Protein AF-A0A2T6BLF0-F1 (afdb_monomer)

Structure (mmCIF, N/CA/C/O backbone):
data_AF-A0A2T6BLF0-F1
#
_entry.id   AF-A0A2T6BLF0-F1
#
loop_
_atom_site.group_PDB
_atom_site.id
_atom_site.type_symbol
_atom_site.label_atom_id
_atom_site.label_alt_id
_atom_site.label_comp_id
_atom_site.label_asym_id
_atom_site.label_entity_id
_atom_site.label_seq_id
_atom_site.pdbx_PDB_ins_code
_atom_site.Cartn_x
_atom_site.Cartn_y
_atom_site.Cartn_z
_atom_site.occupancy
_atom_site.B_iso_or_equiv
_atom_site.auth_seq_id
_atom_site.auth_comp_id
_atom_site.auth_asym_id
_atom_site.auth_atom_id
_atom_site.pdbx_PDB_model_num
ATOM 1 N N . MET A 1 1 ? -19.590 -16.260 68.526 1.00 39.12 1 MET A N 1
ATOM 2 C CA . MET A 1 1 ? -20.549 -16.504 67.434 1.00 39.12 1 MET A CA 1
ATOM 3 C C . MET A 1 1 ? -21.053 -15.124 67.026 1.00 39.12 1 MET A C 1
ATOM 5 O O . MET A 1 1 ? -21.910 -14.603 67.720 1.00 39.12 1 MET A O 1
ATOM 9 N N . SER A 1 2 ? -20.341 -14.344 66.198 1.00 45.25 2 SER A N 1
ATOM 10 C CA . SER A 1 2 ? -20.033 -14.565 64.760 1.00 45.25 2 SER A CA 1
ATOM 11 C C . SER A 1 2 ? -21.361 -14.650 63.982 1.00 45.25 2 SER A C 1
ATOM 13 O O . SER A 1 2 ? -22.143 -15.535 64.299 1.00 45.25 2 SER A O 1
ATOM 15 N N . ASP A 1 3 ? -21.767 -13.771 63.061 1.00 45.62 3 ASP A N 1
ATOM 16 C CA . ASP A 1 3 ? -21.062 -12.787 62.235 1.00 45.62 3 ASP A CA 1
ATOM 17 C C . ASP A 1 3 ? -22.006 -11.643 61.805 1.00 45.62 3 ASP A C 1
ATOM 19 O O . ASP A 1 3 ? -23.204 -11.836 61.593 1.00 45.62 3 ASP A O 1
ATOM 23 N N . LEU A 1 4 ? -21.444 -10.441 61.651 1.00 48.44 4 LEU A N 1
ATOM 24 C CA . LEU A 1 4 ? -22.087 -9.273 61.048 1.00 48.44 4 LEU A CA 1
ATOM 25 C C . LEU A 1 4 ? -22.105 -9.439 59.522 1.00 48.44 4 LEU A C 1
ATOM 27 O O . LEU A 1 4 ? -21.075 -9.293 58.865 1.00 48.44 4 LEU A O 1
ATOM 31 N N . ASN A 1 5 ? -23.282 -9.692 58.950 1.00 50.34 5 ASN A N 1
ATOM 32 C CA . ASN A 1 5 ? -23.507 -9.561 57.513 1.00 50.34 5 ASN A CA 1
ATOM 33 C C . ASN A 1 5 ? -23.454 -8.074 57.126 1.00 50.34 5 ASN A C 1
ATOM 35 O O . ASN A 1 5 ? -24.398 -7.320 57.367 1.00 50.34 5 ASN A O 1
ATOM 39 N N . LYS A 1 6 ? -22.328 -7.647 56.554 1.00 48.75 6 LYS A N 1
ATOM 40 C CA . LYS A 1 6 ? -22.137 -6.303 56.012 1.00 48.75 6 LYS A CA 1
ATOM 41 C C . LYS A 1 6 ? -22.459 -6.339 54.518 1.00 48.75 6 LYS A C 1
ATOM 43 O O . LYS A 1 6 ? -21.619 -6.688 53.699 1.00 48.75 6 LYS A O 1
ATOM 48 N N . THR A 1 7 ? -23.694 -6.004 54.166 1.00 50.34 7 THR A N 1
ATOM 49 C CA . THR A 1 7 ? -24.071 -5.691 52.784 1.00 50.34 7 THR A CA 1
ATOM 50 C C . THR A 1 7 ? -23.633 -4.264 52.464 1.00 50.34 7 THR A C 1
ATOM 52 O O . THR A 1 7 ? -24.204 -3.313 53.000 1.00 50.34 7 THR A O 1
ATOM 55 N N . ASP A 1 8 ? -22.622 -4.112 51.609 1.00 46.91 8 ASP A N 1
ATOM 56 C CA . ASP A 1 8 ? -22.207 -2.812 51.077 1.00 46.91 8 ASP A CA 1
ATOM 57 C C . ASP A 1 8 ? -23.276 -2.253 50.114 1.00 46.91 8 ASP A C 1
ATOM 59 O O . ASP A 1 8 ? -23.765 -2.980 49.243 1.00 46.91 8 ASP A O 1
ATOM 63 N N . PRO A 1 9 ? -23.660 -0.966 50.217 1.00 42.72 9 PRO A N 1
ATOM 64 C CA . PRO A 1 9 ? -24.594 -0.368 49.277 1.00 42.72 9 PRO A CA 1
ATOM 65 C C . PRO A 1 9 ? -23.879 -0.041 47.959 1.00 42.72 9 PRO A C 1
ATOM 67 O O . PRO A 1 9 ? -22.973 0.791 47.908 1.00 42.72 9 PRO A O 1
ATOM 70 N N . SER A 1 10 ? -24.333 -0.661 46.868 1.00 48.34 10 SER A N 1
ATOM 71 C CA . SER A 1 10 ? -23.938 -0.317 45.501 1.00 48.34 10 SER A CA 1
ATOM 72 C C . SER A 1 10 ? -24.212 1.168 45.227 1.00 48.34 10 SER A C 1
ATOM 74 O O . SER A 1 10 ? -25.369 1.609 45.228 1.00 48.34 10 SER A O 1
ATOM 76 N N . SER A 1 11 ? -23.161 1.950 44.989 1.00 49.97 11 SER A N 1
ATOM 77 C CA . SER A 1 11 ? -23.267 3.363 44.642 1.00 49.97 11 SER A CA 1
ATOM 78 C C . SER A 1 11 ? -23.914 3.516 43.260 1.00 49.97 11 SER A C 1
ATOM 80 O O . SER A 1 11 ? -23.386 3.095 42.235 1.00 49.97 11 SER A O 1
ATOM 82 N N . ARG A 1 12 ? -25.102 4.129 43.214 1.00 55.88 12 ARG A N 1
ATOM 83 C CA . ARG A 1 12 ? -25.713 4.554 41.947 1.00 55.88 12 ARG A CA 1
ATOM 84 C C . ARG A 1 12 ? -24.848 5.670 41.348 1.00 55.88 12 ARG A C 1
ATOM 86 O O . ARG A 1 12 ? -24.553 6.628 42.070 1.00 55.88 12 ARG A O 1
ATOM 93 N N . PRO A 1 13 ? -24.457 5.615 40.062 1.00 49.19 13 PRO A N 1
ATOM 94 C CA . PRO A 1 13 ? -23.653 6.675 39.474 1.00 49.19 13 PRO A CA 1
ATOM 95 C C . PRO A 1 13 ? -24.455 7.980 39.470 1.00 49.19 13 PRO A C 1
ATOM 97 O O . PRO A 1 13 ? -25.521 8.089 38.865 1.00 49.19 13 PRO A O 1
ATOM 100 N N . SER A 1 14 ? -23.950 8.979 40.195 1.00 56.62 14 SER A N 1
ATOM 101 C CA . SER A 1 14 ? -24.531 10.319 40.222 1.00 56.62 14 SER A CA 1
ATOM 102 C C . SER A 1 14 ? -24.562 10.905 38.803 1.00 56.62 14 SER A C 1
ATOM 104 O O . SER A 1 14 ? -23.595 10.788 38.048 1.00 56.62 14 SER A O 1
ATOM 106 N N . GLY A 1 15 ? -25.657 11.578 38.429 1.00 60.59 15 GLY A N 1
ATOM 107 C CA . GLY A 1 15 ? -25.878 12.110 37.073 1.00 60.59 15 GLY A CA 1
ATOM 108 C C . GLY A 1 15 ? -24.821 13.105 36.564 1.00 60.59 15 GLY A C 1
ATOM 109 O O . GLY A 1 15 ? -24.869 13.507 35.406 1.00 60.59 15 GLY A O 1
ATOM 110 N N . ARG A 1 16 ? -23.846 13.494 37.396 1.00 63.81 16 ARG A N 1
ATOM 111 C CA . ARG A 1 16 ? -22.675 14.286 36.994 1.00 63.81 16 ARG A CA 1
ATOM 112 C C . ARG A 1 16 ? -21.666 13.457 36.195 1.00 63.81 16 ARG A C 1
ATOM 114 O O . ARG A 1 16 ? -21.178 13.952 35.186 1.00 63.81 16 ARG A O 1
ATOM 121 N N . GLY A 1 17 ? -21.420 12.200 36.575 1.00 70.31 17 GLY A N 1
ATOM 122 C CA . GLY A 1 17 ? -20.519 11.305 35.836 1.00 70.31 17 GLY A CA 1
ATOM 123 C C . GLY A 1 17 ? -21.047 10.986 34.436 1.00 70.31 17 GLY A C 1
ATOM 124 O O . GLY A 1 17 ? -20.312 11.071 33.457 1.00 70.31 17 GLY A O 1
ATOM 125 N N . LEU A 1 18 ? -22.359 10.750 34.328 1.00 76.25 18 LEU A N 1
ATOM 126 C CA . LEU A 1 18 ? -23.019 10.514 33.044 1.00 76.25 18 LEU A CA 1
ATOM 127 C C . LEU A 1 18 ? -22.963 11.747 32.127 1.00 76.25 18 LEU A C 1
ATOM 129 O O . LEU A 1 18 ? -22.692 11.621 30.939 1.00 76.25 18 LEU A O 1
ATOM 133 N N . ARG A 1 19 ? -23.158 12.956 32.670 1.00 69.25 19 ARG A N 1
ATOM 134 C CA . ARG A 1 19 ? -23.048 14.201 31.889 1.00 69.25 19 ARG A CA 1
ATOM 135 C C . ARG A 1 19 ? -21.628 14.457 31.385 1.00 69.25 19 ARG A C 1
ATOM 137 O O . ARG A 1 19 ? -21.479 14.922 30.261 1.00 69.25 19 ARG A O 1
ATOM 144 N N . ILE A 1 20 ? -20.605 14.141 32.182 1.00 75.88 20 ILE A N 1
ATOM 145 C CA . ILE A 1 20 ? -19.199 14.277 31.769 1.00 75.88 20 ILE A CA 1
ATOM 146 C C . ILE A 1 20 ? -18.872 13.270 30.661 1.00 75.88 20 ILE A C 1
ATOM 148 O O . ILE A 1 20 ? -18.313 13.662 29.640 1.00 75.88 20 ILE A O 1
ATOM 152 N N . ALA A 1 21 ? -19.285 12.009 30.809 1.00 73.25 21 ALA A N 1
ATOM 153 C CA . ALA A 1 21 ? -19.100 10.991 29.775 1.00 73.25 21 ALA A CA 1
ATOM 154 C C . ALA A 1 21 ? -19.783 11.386 28.452 1.00 73.25 21 ALA A C 1
ATOM 156 O O . ALA A 1 21 ? -19.177 11.289 27.385 1.00 73.25 21 ALA A O 1
ATOM 157 N N . LEU A 1 22 ? -21.007 11.920 28.520 1.00 77.00 22 LEU A N 1
ATOM 158 C CA . LEU A 1 22 ? -21.727 12.416 27.344 1.00 77.00 22 LEU A CA 1
ATOM 159 C C . LEU A 1 22 ? -21.047 13.637 26.710 1.00 77.00 22 LEU A C 1
ATOM 161 O O . LEU A 1 22 ? -20.957 13.706 25.488 1.00 77.00 22 LEU A O 1
ATOM 165 N N . ALA A 1 23 ? -20.531 14.574 27.509 1.00 77.12 23 ALA A N 1
ATOM 166 C CA . ALA A 1 23 ? -19.812 15.740 26.997 1.00 77.12 23 ALA A CA 1
ATOM 167 C C . ALA A 1 23 ? -18.502 15.350 26.293 1.00 77.12 23 ALA A C 1
ATOM 169 O O . ALA A 1 23 ? -18.204 15.874 25.221 1.00 77.12 23 ALA A O 1
ATOM 170 N N . ILE A 1 24 ? -17.752 14.396 26.854 1.00 78.06 24 ILE A N 1
ATOM 171 C CA . ILE A 1 24 ? -16.527 13.864 26.242 1.00 78.06 24 ILE A CA 1
ATOM 172 C C . ILE A 1 24 ? -16.859 13.125 24.942 1.00 78.06 24 ILE A C 1
ATOM 174 O O . ILE A 1 24 ? -16.224 13.369 23.918 1.00 78.06 24 ILE A O 1
ATOM 178 N N . SER A 1 25 ? -17.890 12.275 24.952 1.00 72.94 25 SER A N 1
ATOM 179 C CA . SER A 1 25 ? -18.331 11.552 23.757 1.00 72.94 25 SER A CA 1
ATOM 180 C C . SER A 1 25 ? -18.786 12.517 22.656 1.00 72.94 25 SER A C 1
ATOM 182 O O . SER A 1 25 ? -18.418 12.361 21.492 1.00 72.94 25 SER A O 1
ATOM 184 N N . LEU A 1 26 ? -19.509 13.581 23.014 1.00 79.94 26 LEU A N 1
ATOM 185 C CA . LEU A 1 26 ? -19.918 14.619 22.072 1.00 79.94 26 LEU A CA 1
ATOM 186 C C . LEU A 1 26 ? -18.715 15.388 21.507 1.00 79.94 26 LEU A C 1
ATOM 188 O O . LEU A 1 26 ? -18.639 15.591 20.298 1.00 79.94 26 LEU A O 1
ATOM 192 N N . ALA A 1 27 ? -17.750 15.772 22.345 1.00 74.44 27 ALA A N 1
ATOM 193 C CA . ALA A 1 27 ? -16.542 16.468 21.904 1.00 74.44 27 ALA A CA 1
ATOM 194 C C . ALA A 1 27 ? -15.693 15.611 20.949 1.00 74.44 27 ALA A C 1
ATOM 196 O O . ALA A 1 27 ? -15.206 16.118 19.941 1.00 74.44 27 ALA A O 1
ATOM 197 N N . LEU A 1 28 ? -15.568 14.308 21.219 1.00 71.00 28 LEU A N 1
ATOM 198 C CA . LEU A 1 28 ? -14.875 13.362 20.340 1.00 71.00 28 LEU A CA 1
ATOM 199 C C . LEU A 1 28 ? -15.590 13.205 18.996 1.00 71.00 28 LEU A C 1
ATOM 201 O O . LEU A 1 28 ? -14.946 13.278 17.949 1.00 71.00 28 LEU A O 1
ATOM 205 N N . ASN A 1 29 ? -16.919 13.069 19.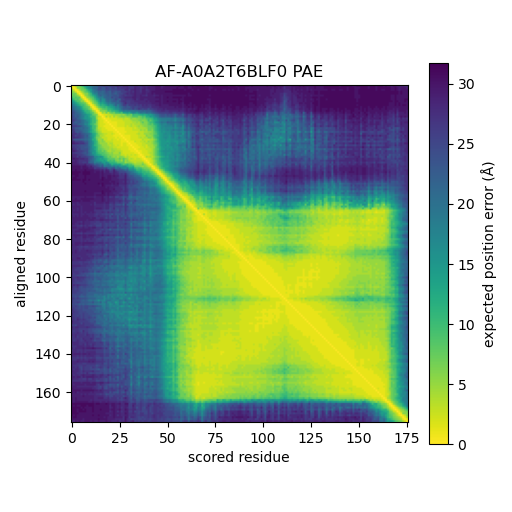006 1.00 77.31 29 ASN A N 1
ATOM 206 C CA . ASN A 1 29 ? -17.709 13.031 17.775 1.00 77.31 29 ASN A CA 1
ATOM 207 C C . ASN A 1 29 ? -17.523 14.316 16.950 1.00 77.31 29 ASN A C 1
ATOM 209 O O . ASN A 1 29 ? -17.280 14.248 15.745 1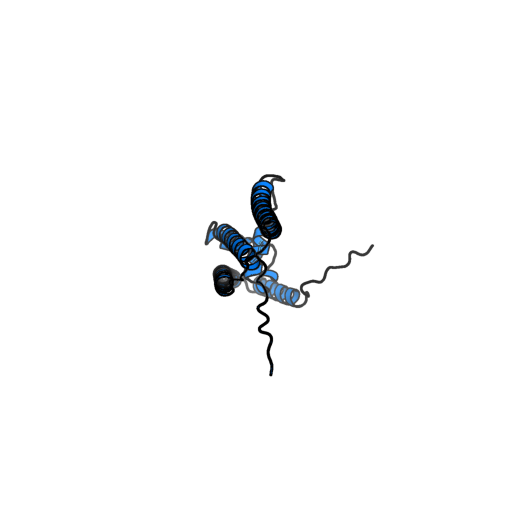.00 77.31 29 ASN A O 1
ATOM 213 N N . LEU A 1 30 ? -17.549 15.490 17.590 1.00 80.75 30 LEU A N 1
ATOM 214 C CA . LEU A 1 30 ? -17.324 16.774 16.917 1.00 80.75 30 LEU A CA 1
ATOM 215 C C . LEU A 1 30 ? -15.886 16.933 16.403 1.00 80.75 30 LEU A C 1
ATOM 217 O O . LEU A 1 30 ? -15.690 17.523 15.343 1.00 80.75 30 LEU A O 1
ATOM 221 N N . LEU A 1 31 ? -14.886 16.382 17.095 1.00 73.38 31 LEU A N 1
ATOM 222 C CA . LEU A 1 31 ? -13.492 16.395 16.648 1.00 73.38 31 LEU A CA 1
ATOM 223 C C . LEU A 1 31 ? -13.289 15.521 15.406 1.00 73.38 31 LEU A C 1
ATOM 225 O O . LEU A 1 31 ? -12.617 15.939 14.464 1.00 73.38 31 LEU A O 1
ATOM 229 N N . ILE A 1 32 ? -13.914 14.343 15.363 1.00 68.62 32 ILE A N 1
ATOM 230 C CA . ILE A 1 32 ? -13.893 13.458 14.191 1.00 68.62 32 ILE A CA 1
ATOM 231 C C . ILE 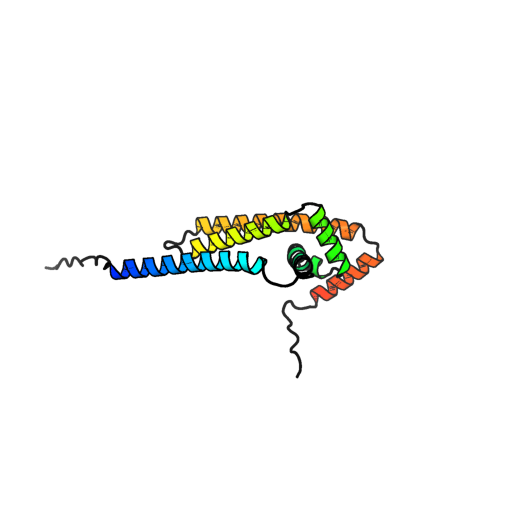A 1 32 ? -14.589 14.138 13.004 1.00 68.62 32 ILE A C 1
ATOM 233 O O . ILE A 1 32 ? -14.019 14.207 11.912 1.00 68.62 32 ILE A O 1
ATOM 237 N N . VAL A 1 33 ? -15.780 14.708 13.217 1.00 73.56 33 VAL A N 1
ATOM 238 C CA . VAL A 1 33 ? -16.511 15.458 12.181 1.00 73.56 33 VAL A CA 1
ATOM 239 C C . VAL A 1 33 ? -15.698 16.666 11.704 1.00 73.56 33 VAL A C 1
ATOM 241 O O . VAL A 1 33 ? -15.573 16.880 10.499 1.00 73.56 33 VAL A O 1
ATOM 244 N N . GLY A 1 34 ? -15.076 17.408 12.622 1.00 70.12 34 GLY A N 1
ATOM 245 C CA . GLY A 1 34 ? -14.200 18.538 12.319 1.00 70.12 34 GLY A CA 1
ATOM 246 C C . GLY A 1 34 ? -12.952 18.139 11.528 1.00 70.12 34 GLY A C 1
ATOM 247 O O . GLY A 1 34 ? -12.588 18.829 10.580 1.00 70.12 34 GLY A O 1
ATOM 248 N N . ALA A 1 35 ? -12.330 17.000 11.838 1.00 66.19 35 ALA A N 1
ATOM 249 C CA . ALA A 1 35 ? -11.178 16.483 11.100 1.00 66.19 35 ALA A CA 1
ATOM 250 C C . ALA A 1 35 ? -11.555 16.035 9.677 1.00 66.19 35 ALA A C 1
ATOM 252 O O . ALA A 1 35 ? -10.820 16.305 8.724 1.00 66.19 35 ALA A O 1
ATOM 253 N N . ILE A 1 36 ? -12.718 15.395 9.508 1.00 67.06 36 ILE A N 1
ATOM 254 C CA . ILE A 1 36 ? -13.230 14.973 8.196 1.00 67.06 36 ILE A CA 1
ATOM 255 C C . ILE A 1 36 ? -13.622 16.194 7.353 1.00 67.06 36 ILE A C 1
ATOM 257 O O . ILE A 1 36 ? -13.210 16.297 6.195 1.00 67.06 36 ILE A O 1
ATOM 261 N N . ALA A 1 37 ? -14.362 17.142 7.934 1.00 64.25 37 ALA A N 1
ATOM 262 C CA . ALA A 1 37 ? -14.751 18.384 7.272 1.00 64.25 37 ALA A CA 1
ATOM 263 C C . ALA A 1 37 ? -13.525 19.245 6.928 1.00 64.25 37 ALA A C 1
ATOM 265 O O . ALA A 1 37 ? -13.399 19.723 5.802 1.00 64.25 37 ALA A O 1
ATOM 266 N N . GLY A 1 38 ? -12.569 19.366 7.851 1.00 51.81 38 GLY A N 1
ATOM 267 C CA . GLY A 1 38 ? -11.301 20.060 7.642 1.00 51.81 38 GLY A CA 1
ATOM 268 C C . GLY A 1 38 ? -10.463 19.430 6.529 1.00 51.81 38 GLY A C 1
ATOM 269 O O . GLY A 1 38 ? -9.942 20.146 5.679 1.00 51.81 38 GLY A O 1
ATOM 270 N N . ALA A 1 39 ? -10.392 18.098 6.449 1.00 55.53 39 ALA A N 1
ATOM 271 C CA . ALA A 1 39 ? -9.698 17.403 5.365 1.00 55.53 39 ALA A CA 1
ATOM 272 C C . ALA A 1 39 ? -10.412 17.547 4.005 1.00 55.53 39 ALA A C 1
ATOM 274 O O . ALA A 1 39 ? -9.747 17.651 2.972 1.00 55.53 39 ALA A O 1
ATOM 275 N N . ALA A 1 40 ? -11.749 17.581 3.989 1.00 54.31 40 ALA A N 1
ATOM 276 C CA . ALA A 1 40 ? -12.538 17.799 2.776 1.00 54.31 40 ALA A CA 1
ATOM 277 C C . ALA A 1 40 ? -12.421 19.244 2.254 1.00 54.31 40 ALA A C 1
ATOM 279 O O . ALA A 1 40 ? -12.322 19.460 1.044 1.00 54.31 40 ALA A O 1
ATOM 280 N N . LEU A 1 41 ? -12.375 20.226 3.159 1.00 51.50 41 LEU A N 1
ATOM 281 C CA . LEU A 1 41 ? -12.234 21.648 2.834 1.00 51.50 41 LEU A CA 1
ATOM 282 C C . LEU A 1 41 ? -10.778 22.041 2.528 1.00 51.50 41 LEU A C 1
ATOM 284 O O . LEU A 1 41 ? -10.540 22.828 1.613 1.00 51.50 41 LEU A O 1
ATOM 288 N N . SER A 1 42 ? -9.788 21.426 3.186 1.00 49.56 42 SER A N 1
ATOM 289 C CA . SER A 1 42 ? -8.357 21.598 2.875 1.00 49.56 42 SER A CA 1
ATOM 290 C C . SER A 1 42 ? -7.990 21.073 1.478 1.00 49.56 42 SER A C 1
ATOM 292 O O . SER A 1 42 ? -7.016 21.521 0.878 1.00 49.56 42 SER A O 1
ATOM 294 N N . GLY A 1 43 ? -8.814 20.193 0.899 1.00 45.66 43 GLY A N 1
ATOM 295 C CA . GLY A 1 43 ? -8.705 19.783 -0.502 1.00 45.66 43 GLY A CA 1
ATOM 296 C C . GLY A 1 43 ? -9.079 20.863 -1.529 1.00 45.66 43 GLY A C 1
ATOM 297 O O . GLY A 1 43 ? -8.875 20.632 -2.719 1.00 45.66 43 GLY A O 1
ATOM 298 N N . ARG A 1 44 ? -9.627 22.019 -1.113 1.00 49.16 44 ARG A N 1
ATOM 299 C CA . ARG A 1 44 ? -10.116 23.085 -2.015 1.00 49.16 44 ARG A CA 1
ATOM 300 C C . ARG A 1 44 ? -9.379 24.424 -1.880 1.00 49.16 44 ARG A C 1
ATOM 302 O O . ARG A 1 44 ? -9.756 25.373 -2.557 1.00 49.16 44 ARG A O 1
ATOM 309 N N . GLY A 1 45 ? -8.326 24.514 -1.065 1.00 42.59 45 GLY A N 1
ATOM 310 C CA . GLY A 1 45 ? -7.585 25.760 -0.850 1.00 42.59 45 GLY A CA 1
ATOM 311 C C . GLY A 1 45 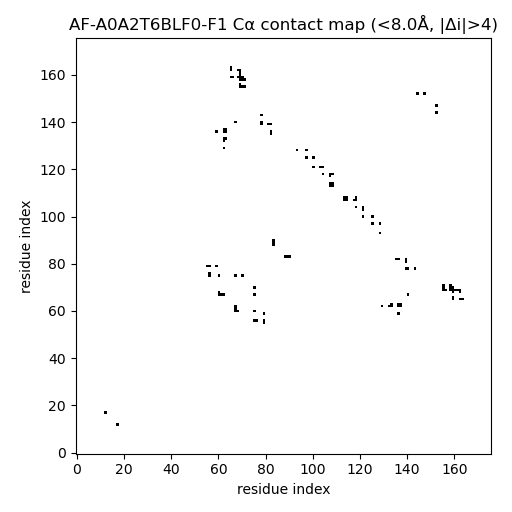? -6.077 25.584 -0.980 1.00 42.59 45 GLY A C 1
ATOM 312 O O . GLY A 1 45 ? -5.421 25.194 -0.019 1.00 42.59 45 GLY A O 1
ATOM 313 N N . GLY A 1 46 ? -5.525 25.911 -2.152 1.00 35.91 46 GLY A N 1
ATOM 314 C CA . GLY A 1 46 ? -4.099 26.208 -2.304 1.00 35.91 46 GLY A CA 1
ATOM 315 C C . GLY A 1 46 ? -3.406 25.535 -3.488 1.00 35.91 46 GLY A C 1
ATOM 316 O O . GLY A 1 46 ? -2.974 24.389 -3.393 1.00 35.91 46 GLY A O 1
ATOM 317 N N . GLY A 1 47 ? -3.200 26.313 -4.554 1.00 35.25 47 GLY A N 1
ATOM 318 C CA . GLY A 1 47 ? -2.072 26.143 -5.472 1.00 35.25 47 GLY A CA 1
ATOM 319 C C . GLY A 1 47 ? -2.236 25.069 -6.540 1.00 35.25 47 GLY A C 1
ATOM 320 O O . GLY A 1 47 ? -1.822 23.920 -6.382 1.00 35.25 47 GLY A O 1
ATOM 321 N N . GLU A 1 48 ? -2.778 25.498 -7.671 1.00 47.03 48 GLU A N 1
ATOM 322 C CA . GLU A 1 48 ? -2.693 24.836 -8.964 1.00 47.03 48 GLU A CA 1
ATOM 323 C C . GLU A 1 48 ? -1.253 24.392 -9.291 1.00 47.03 48 GLU A C 1
ATOM 325 O O . GLU A 1 48 ? -0.296 25.138 -9.106 1.00 47.03 48 GLU A O 1
ATOM 330 N N . ARG A 1 49 ? -1.129 23.180 -9.855 1.00 39.47 49 ARG A N 1
ATOM 331 C CA . ARG A 1 49 ? 0.070 22.611 -10.509 1.00 39.47 49 ARG A CA 1
ATOM 332 C C . ARG A 1 49 ? 1.204 22.162 -9.566 1.00 39.47 49 ARG A C 1
ATOM 334 O O . ARG A 1 49 ? 2.130 22.907 -9.280 1.00 39.47 49 ARG A O 1
ATOM 341 N N . SER A 1 50 ? 1.161 20.884 -9.144 1.00 41.53 50 SER A N 1
ATOM 342 C CA . SER A 1 50 ? 2.323 19.957 -8.963 1.00 41.53 50 SER A CA 1
ATOM 343 C C . SER A 1 50 ? 2.224 18.972 -7.782 1.00 41.53 50 SER A C 1
ATOM 345 O O . SER A 1 50 ? 3.009 18.022 -7.712 1.00 41.53 50 SER A O 1
ATOM 347 N N . LYS A 1 51 ? 1.264 19.117 -6.857 1.00 44.00 51 LYS A N 1
ATOM 348 C CA . LYS A 1 51 ? 1.178 18.219 -5.680 1.00 44.00 51 LYS A CA 1
ATOM 349 C C . LYS A 1 51 ? 0.548 16.851 -5.973 1.00 44.00 51 LYS A C 1
ATOM 351 O O . LYS A 1 51 ? 0.974 15.852 -5.394 1.00 44.00 51 LYS A O 1
ATOM 356 N N . GLY A 1 52 ? -0.409 16.778 -6.901 1.00 41.62 52 GLY A N 1
ATOM 357 C CA . GLY A 1 52 ? -1.104 15.528 -7.243 1.00 41.62 52 GLY A CA 1
ATOM 358 C C . GLY A 1 52 ? -0.191 14.450 -7.842 1.00 41.62 52 GLY A C 1
ATOM 359 O O . GLY A 1 52 ? -0.371 13.266 -7.573 1.00 41.62 52 GLY A O 1
ATOM 360 N N . GLU A 1 53 ? 0.837 14.848 -8.590 1.00 43.66 53 GLU A N 1
ATOM 361 C CA . GLU A 1 53 ? 1.699 13.920 -9.335 1.00 43.66 53 GLU A CA 1
ATOM 362 C C . GLU A 1 53 ? 2.903 13.432 -8.509 1.00 43.66 53 GLU A C 1
ATOM 364 O O . GLU A 1 53 ? 3.280 12.257 -8.553 1.00 43.66 53 GLU A O 1
ATOM 369 N N . ARG A 1 54 ? 3.461 14.299 -7.650 1.00 42.72 54 ARG A N 1
ATOM 370 C CA . ARG A 1 54 ? 4.578 13.936 -6.757 1.00 42.72 54 ARG A CA 1
ATOM 371 C C . ARG A 1 54 ? 4.152 12.993 -5.630 1.00 42.72 54 ARG A C 1
ATOM 373 O O . ARG A 1 54 ? 4.913 12.098 -5.276 1.00 42.72 54 ARG A O 1
ATOM 380 N N . ILE A 1 55 ? 2.946 13.165 -5.088 1.00 42.44 55 ILE A N 1
ATOM 381 C CA . ILE A 1 55 ? 2.436 12.320 -3.995 1.00 42.44 55 ILE A CA 1
ATOM 382 C C . ILE A 1 55 ? 1.974 10.953 -4.523 1.00 42.44 55 ILE A C 1
ATOM 384 O O . ILE A 1 55 ? 2.191 9.942 -3.855 1.00 42.44 55 ILE A O 1
ATOM 388 N N . SER A 1 56 ? 1.406 10.902 -5.735 1.00 48.25 56 SER A N 1
ATOM 389 C CA . SER A 1 56 ? 0.936 9.643 -6.334 1.00 48.25 56 SER A CA 1
ATOM 390 C C . SER A 1 56 ? 2.088 8.671 -6.589 1.00 48.25 56 SER A C 1
ATOM 392 O O . SER A 1 56 ? 2.005 7.522 -6.167 1.00 48.25 56 SER A O 1
ATOM 394 N N . SER A 1 57 ? 3.215 9.149 -7.133 1.00 51.62 57 SER A N 1
ATOM 395 C CA . SER A 1 57 ? 4.376 8.281 -7.376 1.00 51.62 57 SER A CA 1
ATOM 396 C C . SER A 1 57 ? 5.000 7.731 -6.087 1.00 51.62 57 SER A C 1
ATOM 398 O O . SER A 1 57 ? 5.333 6.557 -6.038 1.00 51.62 57 SER A O 1
ATOM 400 N N . SER A 1 58 ? 5.120 8.511 -5.007 1.00 53.44 58 SER A N 1
ATOM 401 C CA . SER A 1 58 ? 5.709 8.004 -3.754 1.00 53.44 58 SER A CA 1
ATOM 402 C C . SER A 1 58 ? 4.835 6.958 -3.055 1.00 53.44 58 SER A C 1
ATOM 404 O O . SER A 1 58 ? 5.367 5.978 -2.542 1.00 53.44 58 SER A O 1
ATOM 406 N N . ALA A 1 59 ? 3.516 7.164 -3.003 1.00 54.22 59 ALA A N 1
ATOM 407 C CA . ALA A 1 59 ? 2.599 6.243 -2.330 1.00 54.22 59 ALA A CA 1
ATOM 408 C C . ALA A 1 59 ? 2.393 4.943 -3.126 1.00 54.22 59 ALA A C 1
ATOM 410 O O . ALA A 1 59 ? 2.261 3.875 -2.533 1.00 54.22 59 ALA A O 1
ATOM 411 N N . GLU A 1 60 ? 2.405 5.019 -4.459 1.00 58.94 60 GLU A N 1
ATOM 412 C CA . GLU A 1 60 ? 2.348 3.843 -5.336 1.00 58.94 60 GLU A CA 1
ATOM 413 C C . GLU A 1 60 ? 3.642 3.026 -5.271 1.00 58.94 60 GLU A C 1
ATOM 415 O O . GLU A 1 60 ? 3.586 1.798 -5.237 1.00 58.94 60 GLU A O 1
ATOM 420 N N . MET A 1 61 ? 4.801 3.683 -5.144 1.00 61.78 61 MET A N 1
ATOM 421 C CA . MET A 1 61 ? 6.085 2.988 -4.998 1.00 61.78 61 MET A CA 1
ATOM 422 C C . MET A 1 61 ? 6.240 2.259 -3.659 1.00 61.78 61 MET A C 1
ATOM 424 O O . MET A 1 61 ? 6.966 1.265 -3.603 1.00 61.78 61 MET A O 1
ATOM 428 N N . SER A 1 62 ? 5.553 2.696 -2.596 1.00 63.12 62 SER A N 1
ATOM 429 C CA . SER A 1 62 ? 5.548 1.979 -1.311 1.00 63.12 62 SER A CA 1
ATOM 430 C C . SER A 1 62 ? 5.035 0.544 -1.450 1.00 63.12 62 SER A C 1
ATOM 432 O O . SER A 1 62 ? 5.522 -0.339 -0.750 1.00 63.12 62 SER A O 1
ATOM 434 N N . ALA A 1 63 ? 4.119 0.292 -2.391 1.00 63.09 63 ALA A N 1
ATOM 435 C CA . ALA A 1 63 ? 3.546 -1.033 -2.635 1.00 63.09 63 ALA A CA 1
ATOM 436 C C . ALA A 1 63 ? 4.566 -2.040 -3.209 1.00 63.09 63 ALA A C 1
ATOM 438 O O . ALA A 1 63 ? 4.398 -3.250 -3.072 1.00 63.09 63 ALA A O 1
ATOM 439 N N . VAL A 1 64 ? 5.652 -1.544 -3.813 1.00 70.56 64 VAL A N 1
ATOM 440 C CA . VAL A 1 64 ? 6.726 -2.364 -4.405 1.00 70.56 64 VAL A CA 1
ATOM 441 C C . VAL A 1 64 ? 8.023 -2.302 -3.580 1.00 70.56 64 VAL A C 1
ATOM 443 O O . VAL A 1 64 ? 9.031 -2.928 -3.910 1.00 70.56 64 VAL A O 1
ATOM 446 N N . GLY A 1 65 ? 7.998 -1.574 -2.460 1.00 80.75 65 GLY A N 1
ATOM 447 C CA . GLY A 1 65 ? 9.038 -1.593 -1.437 1.00 80.75 65 GLY A CA 1
ATOM 448 C C . GLY A 1 65 ? 10.425 -1.181 -1.940 1.00 80.75 65 GLY A C 1
ATOM 449 O O . GLY A 1 65 ? 10.605 -0.141 -2.573 1.00 80.75 65 GLY A O 1
ATOM 450 N N . LEU A 1 66 ? 11.438 -1.983 -1.596 1.00 81.12 66 LEU A N 1
ATOM 451 C CA . LEU A 1 66 ? 12.840 -1.744 -1.959 1.00 81.12 66 LEU A CA 1
ATOM 452 C C . LEU A 1 66 ? 13.044 -1.648 -3.480 1.00 81.12 66 LEU A C 1
ATOM 454 O O . LEU A 1 66 ? 13.738 -0.745 -3.942 1.00 81.12 66 LEU A O 1
ATOM 458 N N . TYR A 1 67 ? 12.392 -2.518 -4.248 1.00 85.44 67 TYR A N 1
ATOM 459 C CA . TYR A 1 67 ? 12.508 -2.559 -5.707 1.00 85.44 67 TYR A CA 1
ATOM 460 C C . TYR A 1 67 ? 11.953 -1.283 -6.354 1.00 85.44 67 TYR A C 1
ATOM 462 O O . TYR A 1 67 ? 12.605 -0.659 -7.185 1.00 85.44 67 TYR A O 1
ATOM 470 N N . GLY A 1 68 ? 10.816 -0.782 -5.863 1.00 84.19 68 GLY A N 1
ATOM 471 C CA . GLY A 1 68 ? 10.288 0.515 -6.294 1.00 84.19 68 GLY A CA 1
ATOM 472 C C . GLY A 1 68 ? 11.218 1.702 -5.975 1.00 84.19 68 GLY A C 1
ATOM 473 O O . GLY A 1 68 ? 11.258 2.706 -6.696 1.00 84.19 68 GLY A O 1
ATOM 474 N N . ARG A 1 69 ? 12.012 1.607 -4.898 1.00 78.69 69 ARG A N 1
ATOM 475 C CA . ARG A 1 69 ? 13.003 2.635 -4.534 1.00 78.69 69 ARG A CA 1
ATOM 476 C C . ARG A 1 69 ? 14.237 2.628 -5.434 1.00 78.69 69 ARG A C 1
ATOM 478 O O . ARG A 1 69 ? 14.833 3.693 -5.571 1.00 78.69 69 ARG A O 1
ATOM 485 N N . ALA A 1 70 ? 14.586 1.506 -6.053 1.00 86.25 70 ALA A N 1
ATOM 486 C CA . ALA A 1 70 ? 15.738 1.381 -6.949 1.00 86.25 70 ALA A CA 1
ATOM 487 C C . ALA A 1 70 ? 15.542 2.062 -8.313 1.00 86.25 70 ALA A C 1
ATOM 489 O O . ALA A 1 70 ? 16.512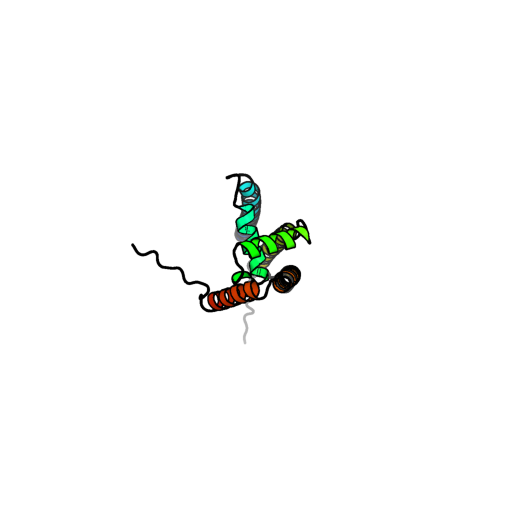 2.483 -8.939 1.00 86.25 70 ALA A O 1
ATOM 490 N N . LEU A 1 71 ? 14.285 2.204 -8.744 1.00 85.19 71 LEU A N 1
ATOM 491 C CA . LEU A 1 71 ? 13.908 2.781 -10.034 1.00 85.19 71 LEU A CA 1
ATOM 492 C C . LEU A 1 71 ? 14.433 4.210 -10.233 1.00 85.19 71 LEU A C 1
ATOM 494 O O . LEU A 1 71 ? 14.562 4.994 -9.281 1.00 85.19 71 LEU A O 1
ATOM 498 N N . SER A 1 72 ? 14.652 4.605 -11.488 1.00 85.38 72 SER A N 1
ATOM 499 C CA . SER A 1 72 ? 14.904 6.009 -11.817 1.00 85.38 72 SER A CA 1
ATOM 500 C C . SER A 1 72 ? 13.650 6.865 -11.560 1.00 85.38 72 SER A C 1
ATOM 502 O O . SER A 1 72 ? 12.562 6.375 -11.246 1.00 85.38 72 SER A O 1
ATOM 504 N N . ARG A 1 73 ? 13.763 8.197 -11.619 1.00 82.56 73 ARG A N 1
ATOM 505 C CA . ARG A 1 73 ? 12.567 9.062 -11.524 1.00 82.56 73 ARG A CA 1
ATOM 506 C C . ARG A 1 73 ? 11.644 8.906 -12.734 1.00 82.56 73 ARG A C 1
ATOM 508 O O . ARG A 1 73 ? 10.457 9.196 -12.612 1.00 82.56 73 ARG A O 1
ATOM 515 N N . GLU A 1 74 ? 12.191 8.517 -13.875 1.00 84.19 74 GLU A N 1
ATOM 516 C CA . GLU A 1 74 ? 11.456 8.335 -15.119 1.00 84.19 74 GLU A CA 1
ATOM 517 C C . GLU A 1 74 ? 10.675 7.023 -15.106 1.00 84.19 74 GLU A C 1
ATOM 519 O O . GLU A 1 74 ? 9.451 7.067 -15.217 1.00 84.19 74 GLU A O 1
ATOM 524 N N . ASP A 1 75 ? 11.331 5.913 -14.760 1.00 86.44 75 ASP A N 1
ATOM 525 C CA . ASP A 1 75 ? 10.678 4.603 -14.623 1.00 86.44 75 ASP A CA 1
ATOM 526 C C . ASP A 1 75 ? 9.538 4.638 -13.601 1.00 86.44 75 ASP A C 1
ATOM 528 O O . ASP A 1 75 ? 8.452 4.112 -13.827 1.00 86.44 75 ASP A O 1
ATOM 532 N N . ARG A 1 76 ? 9.740 5.328 -12.468 1.00 85.69 76 ARG A N 1
ATOM 533 C CA . ARG A 1 76 ? 8.678 5.519 -11.465 1.00 85.69 76 ARG A CA 1
ATOM 534 C C . ARG A 1 76 ? 7.450 6.214 -12.050 1.00 85.69 76 ARG A C 1
ATOM 536 O O . ARG A 1 76 ? 6.324 5.877 -11.692 1.00 85.69 76 ARG A O 1
ATOM 543 N N . ARG A 1 77 ? 7.652 7.211 -12.915 1.00 85.31 77 ARG A N 1
ATOM 544 C CA . ARG A 1 77 ? 6.544 7.909 -13.578 1.00 85.31 77 ARG A CA 1
ATOM 545 C C . ARG A 1 77 ? 5.869 7.009 -14.596 1.00 85.31 77 ARG A C 1
ATOM 547 O O . ARG A 1 77 ? 4.646 7.014 -14.674 1.00 85.31 77 ARG A O 1
ATOM 554 N N . GLU A 1 78 ? 6.637 6.238 -15.350 1.00 86.94 78 GLU A N 1
ATOM 555 C CA . GLU A 1 78 ? 6.089 5.301 -16.320 1.00 86.94 78 GLU A CA 1
ATOM 556 C C . GLU A 1 78 ? 5.248 4.207 -15.664 1.00 86.94 78 GLU A C 1
ATOM 558 O O . GLU A 1 78 ? 4.094 4.024 -16.052 1.00 86.94 78 GLU A O 1
ATOM 563 N N . ILE A 1 79 ? 5.757 3.586 -14.601 1.00 87.12 79 ILE A N 1
ATOM 564 C CA . ILE A 1 79 ? 5.036 2.584 -13.810 1.00 87.12 79 ILE A CA 1
ATOM 565 C C . ILE A 1 79 ? 3.781 3.184 -13.170 1.00 87.12 79 ILE A C 1
ATOM 567 O O . ILE A 1 79 ? 2.709 2.587 -13.255 1.00 87.12 79 ILE A O 1
ATOM 571 N N . GLY A 1 80 ? 3.863 4.385 -12.586 1.00 85.50 80 GLY A N 1
ATOM 572 C CA . GLY A 1 80 ? 2.688 5.070 -12.029 1.00 85.50 80 GLY A CA 1
ATOM 573 C C . GLY A 1 80 ? 1.621 5.371 -13.091 1.00 85.50 80 GLY A C 1
ATOM 574 O O . GLY A 1 80 ? 0.424 5.158 -12.872 1.00 85.50 80 GLY A O 1
ATOM 575 N N . ARG A 1 81 ? 2.038 5.794 -14.294 1.00 88.00 81 ARG A N 1
ATOM 576 C CA . ARG A 1 81 ? 1.128 5.972 -15.437 1.00 88.00 81 ARG A CA 1
ATOM 577 C C . ARG A 1 81 ? 0.529 4.643 -15.890 1.00 88.00 81 ARG A C 1
ATOM 579 O O . ARG A 1 81 ? -0.672 4.592 -16.131 1.00 88.00 81 ARG A O 1
ATOM 586 N N . ALA A 1 82 ? 1.323 3.579 -15.976 1.00 87.50 82 ALA A N 1
ATOM 587 C CA . ALA A 1 82 ? 0.850 2.247 -16.341 1.00 87.50 82 ALA A CA 1
ATOM 588 C C . ALA A 1 82 ? -0.193 1.728 -15.341 1.00 87.50 82 ALA A C 1
ATOM 590 O O . ALA A 1 82 ? -1.270 1.314 -15.759 1.00 87.50 82 ALA A O 1
ATOM 591 N N . LEU A 1 83 ? 0.059 1.878 -14.038 1.00 86.88 83 LEU A N 1
ATOM 592 C CA . LEU A 1 83 ? -0.880 1.526 -12.970 1.00 86.88 83 LEU A CA 1
ATOM 593 C C . LEU A 1 83 ? -2.153 2.379 -12.956 1.00 86.88 83 LEU A C 1
ATOM 595 O O . LEU A 1 83 ? -3.207 1.932 -12.508 1.00 86.88 83 LEU A O 1
ATOM 599 N N . THR A 1 84 ? -2.060 3.637 -13.384 1.00 86.31 84 THR A N 1
ATOM 600 C CA . THR A 1 84 ? -3.234 4.507 -13.518 1.00 86.31 84 THR A CA 1
ATOM 601 C C . THR A 1 84 ? -4.065 4.121 -14.739 1.00 86.31 84 THR A C 1
ATOM 603 O O . THR A 1 84 ? -5.291 4.173 -14.674 1.00 86.31 84 THR A O 1
ATOM 606 N N . ARG A 1 85 ? -3.417 3.724 -15.842 1.00 87.31 85 ARG A N 1
ATOM 607 C CA . ARG A 1 85 ? -4.088 3.261 -17.063 1.00 87.31 85 ARG A CA 1
ATOM 608 C C . ARG A 1 85 ? -4.736 1.889 -16.890 1.00 87.31 85 ARG A C 1
ATOM 610 O O . ARG A 1 85 ? -5.833 1.704 -17.398 1.00 87.31 85 ARG A O 1
ATOM 617 N N . SER A 1 86 ? -4.092 0.959 -16.178 1.00 84.50 86 SER A N 1
ATOM 618 C CA . SER A 1 86 ? -4.629 -0.389 -15.933 1.00 84.50 86 SER A CA 1
ATOM 619 C C . SER A 1 86 ? -5.914 -0.359 -15.113 1.00 84.50 86 SER A C 1
ATOM 621 O O . SER A 1 86 ? -6.831 -1.132 -15.373 1.00 84.50 86 SER A O 1
ATOM 623 N N . ALA A 1 87 ? -5.994 0.542 -14.132 1.00 82.56 87 ALA A N 1
ATOM 624 C CA . ALA A 1 87 ? -7.148 0.653 -13.253 1.00 82.56 87 ALA A CA 1
ATOM 625 C C . ALA A 1 87 ? -7.435 2.117 -12.865 1.00 82.56 87 ALA A C 1
ATOM 627 O O . ALA A 1 87 ? -7.115 2.557 -11.747 1.00 82.56 87 ALA A O 1
ATOM 628 N N . PRO A 1 88 ? -8.070 2.895 -13.764 1.00 85.69 88 PRO A N 1
ATOM 629 C CA . PRO A 1 88 ? -8.372 4.299 -13.523 1.00 85.69 88 PRO A CA 1
ATOM 630 C C . PRO A 1 88 ? -9.171 4.498 -12.234 1.00 85.69 88 PRO A C 1
ATOM 632 O O . PRO A 1 88 ? -10.199 3.875 -11.993 1.00 85.69 88 PRO A O 1
ATOM 635 N N . GLY A 1 89 ? -8.689 5.383 -11.362 1.00 84.38 89 GLY A N 1
ATOM 636 C CA . GLY A 1 89 ? -9.374 5.713 -10.110 1.00 84.38 89 GLY A CA 1
ATOM 637 C C . GLY A 1 89 ? -9.228 4.684 -8.982 1.00 84.38 89 GLY A C 1
ATOM 638 O O . GLY A 1 89 ? -9.506 5.048 -7.838 1.00 84.38 89 GLY A O 1
ATOM 639 N N . LYS A 1 90 ? -8.700 3.477 -9.232 1.00 85.75 90 LYS A N 1
ATOM 640 C CA . LYS A 1 90 ? -8.499 2.442 -8.200 1.00 85.75 90 LYS A CA 1
ATOM 641 C C . LYS A 1 90 ? -7.597 2.923 -7.064 1.00 85.75 90 LYS A C 1
ATOM 643 O O . LYS A 1 90 ? -7.929 2.751 -5.897 1.00 85.75 90 LYS A O 1
ATOM 648 N N . GLY A 1 91 ? -6.525 3.655 -7.379 1.00 85.25 91 GLY A N 1
ATOM 649 C CA . GLY A 1 91 ? -5.670 4.277 -6.359 1.00 85.25 91 GLY A CA 1
ATOM 650 C C . GLY A 1 91 ? -6.401 5.312 -5.487 1.00 85.25 91 GLY A C 1
ATOM 651 O O . GLY A 1 91 ? -6.146 5.401 -4.287 1.00 85.25 91 GLY A O 1
ATOM 652 N N . ARG A 1 92 ? -7.342 6.085 -6.056 1.00 86.00 92 ARG A N 1
ATOM 653 C CA . ARG A 1 92 ? -8.182 7.018 -5.277 1.00 86.00 92 ARG A CA 1
ATOM 654 C C . ARG A 1 92 ? -9.197 6.267 -4.416 1.00 86.00 92 ARG A C 1
ATOM 656 O O . ARG A 1 92 ? -9.382 6.643 -3.262 1.00 86.00 92 ARG A O 1
ATOM 663 N N . ALA A 1 93 ? -9.822 5.227 -4.964 1.00 88.50 93 ALA A N 1
ATOM 664 C CA . ALA A 1 93 ? -10.771 4.383 -4.246 1.00 88.50 93 ALA A CA 1
ATOM 665 C C . ALA A 1 93 ? -10.108 3.695 -3.044 1.00 88.50 93 ALA A C 1
ATOM 667 O O . ALA A 1 93 ? -10.605 3.832 -1.932 1.00 88.50 93 ALA A O 1
ATOM 668 N N . LEU A 1 94 ? -8.926 3.102 -3.243 1.00 89.31 94 LEU A N 1
ATOM 669 C CA . LEU A 1 94 ? -8.128 2.489 -2.181 1.00 89.31 94 LEU A CA 1
ATOM 670 C C . LEU A 1 94 ? -7.838 3.473 -1.042 1.00 89.31 94 LEU A C 1
ATOM 672 O O . LEU A 1 94 ? -8.056 3.165 0.123 1.00 89.31 94 LEU A O 1
ATOM 676 N N . ARG A 1 95 ? -7.379 4.691 -1.364 1.00 87.44 95 ARG A N 1
ATOM 677 C CA . ARG A 1 95 ? -7.106 5.718 -0.343 1.00 87.44 95 ARG A CA 1
ATOM 678 C C . ARG A 1 95 ? -8.353 6.113 0.444 1.00 87.44 95 ARG A C 1
ATOM 680 O O . ARG A 1 95 ? -8.250 6.387 1.637 1.00 87.44 95 ARG A O 1
ATOM 687 N N . ARG A 1 96 ? -9.510 6.186 -0.218 1.00 90.81 96 ARG A N 1
ATOM 688 C CA . ARG A 1 96 ? -10.789 6.478 0.439 1.00 90.81 96 ARG A CA 1
ATOM 689 C C . ARG A 1 96 ? -11.175 5.348 1.390 1.00 90.81 96 ARG A C 1
ATOM 691 O O . ARG A 1 96 ? -11.555 5.631 2.518 1.00 90.81 96 ARG A O 1
ATOM 698 N N . GLU A 1 97 ? -11.038 4.104 0.952 1.00 91.56 97 GLU A N 1
ATOM 699 C CA . GLU A 1 97 ? -11.391 2.929 1.747 1.00 91.56 97 GLU A CA 1
ATOM 700 C C . GLU A 1 97 ? -10.471 2.754 2.959 1.00 91.56 97 GLU A C 1
ATOM 702 O O . GLU A 1 97 ? -10.958 2.626 4.075 1.00 91.56 97 GLU A O 1
ATOM 707 N N . LEU A 1 98 ? -9.153 2.886 2.781 1.00 92.44 98 LEU A N 1
ATOM 708 C CA . LEU A 1 98 ? -8.199 2.865 3.895 1.00 92.44 98 LEU A CA 1
ATOM 709 C C . LEU A 1 98 ? -8.475 3.975 4.920 1.00 92.44 98 LEU A C 1
ATOM 711 O O . LEU A 1 98 ? -8.318 3.763 6.119 1.00 92.44 98 LEU A O 1
ATOM 715 N N . ARG A 1 99 ? -8.909 5.160 4.468 1.00 92.19 99 ARG A N 1
ATOM 716 C CA . ARG A 1 99 ? -9.303 6.249 5.374 1.00 92.19 99 ARG A CA 1
ATOM 717 C C . ARG A 1 99 ? -10.594 5.932 6.133 1.00 92.19 99 ARG A C 1
ATOM 719 O O . ARG A 1 99 ? -10.682 6.292 7.301 1.00 92.19 99 ARG A O 1
ATOM 726 N N . ALA A 1 100 ? -11.567 5.283 5.493 1.00 93.50 100 ALA A N 1
ATOM 727 C CA . ALA A 1 100 ? -12.792 4.846 6.161 1.00 93.50 100 ALA A CA 1
ATOM 728 C C . ALA A 1 100 ? -12.483 3.810 7.252 1.00 93.50 100 ALA A C 1
ATOM 730 O O . ALA A 1 100 ? -12.851 4.020 8.404 1.00 93.50 100 ALA A O 1
ATOM 731 N N . LEU A 1 101 ? -11.678 2.793 6.923 1.00 94.06 101 LEU A N 1
ATOM 732 C CA . LEU A 1 101 ? -11.224 1.771 7.873 1.00 94.06 101 LEU A CA 1
ATOM 733 C C . LEU A 1 101 ? -10.469 2.366 9.065 1.00 94.06 101 LEU A C 1
ATOM 735 O O . LEU A 1 101 ? -10.685 1.956 10.200 1.00 94.06 101 LEU A O 1
ATOM 739 N N . ALA A 1 102 ? -9.618 3.368 8.831 1.00 93.75 102 ALA A N 1
ATOM 740 C CA . ALA A 1 102 ? -8.942 4.074 9.915 1.00 93.75 102 ALA A CA 1
ATOM 741 C C . ALA A 1 102 ? -9.929 4.826 10.829 1.00 93.75 102 ALA A C 1
ATOM 743 O O . ALA A 1 102 ? -9.736 4.855 12.040 1.00 93.75 102 ALA A O 1
ATOM 744 N N . GLY A 1 103 ? -10.989 5.416 10.267 1.00 94.25 103 GLY A N 1
ATOM 745 C CA . GLY A 1 103 ? -12.050 6.055 11.049 1.00 94.25 103 GLY A CA 1
ATOM 746 C C . GLY A 1 103 ? -12.823 5.056 11.913 1.00 94.25 103 GLY A C 1
ATOM 747 O O . GLY A 1 103 ? -13.034 5.306 13.097 1.00 94.25 103 GLY A O 1
ATOM 748 N N . GLU A 1 104 ? -13.178 3.902 11.345 1.00 93.31 104 GLU A N 1
ATOM 749 C CA . GLU A 1 104 ? -13.826 2.802 12.073 1.00 93.31 104 GLU A CA 1
ATOM 750 C C . GLU A 1 104 ? -12.926 2.268 13.199 1.00 93.31 104 GLU A C 1
ATOM 752 O O . GLU A 1 104 ? -13.373 2.117 14.334 1.00 93.31 104 GLU A O 1
ATOM 757 N N . ALA A 1 105 ? -11.632 2.076 12.926 1.00 93.56 105 ALA A N 1
ATOM 758 C CA . ALA A 1 105 ? -10.647 1.662 13.921 1.00 93.56 105 ALA A CA 1
ATOM 759 C C . ALA A 1 105 ? -10.557 2.648 15.094 1.00 93.56 105 ALA A C 1
ATOM 761 O O . ALA A 1 105 ? -10.542 2.228 16.249 1.00 93.56 105 ALA A O 1
ATOM 762 N N . VAL A 1 106 ? -10.533 3.956 14.815 1.00 96.56 106 VAL A N 1
ATOM 763 C CA . VAL A 1 106 ? -10.531 4.993 15.859 1.00 96.56 106 VAL A CA 1
ATOM 764 C C . VAL A 1 106 ? -11.792 4.912 16.719 1.00 96.56 106 VAL A C 1
ATOM 766 O O . VAL A 1 106 ? -11.692 5.043 17.937 1.00 96.56 106 VAL A O 1
ATOM 769 N N . ALA A 1 107 ? -12.966 4.680 16.127 1.00 93.31 107 ALA A N 1
ATOM 770 C CA . ALA A 1 107 ? -14.203 4.534 16.892 1.00 93.31 107 ALA A CA 1
ATOM 771 C C . ALA A 1 107 ? -14.158 3.310 17.823 1.00 93.31 107 ALA A C 1
ATOM 773 O O . ALA A 1 107 ? -14.482 3.436 19.001 1.00 93.31 107 ALA A O 1
ATOM 774 N N . LEU A 1 108 ? -13.692 2.158 17.325 1.00 92.50 108 LEU A N 1
ATOM 775 C CA . LEU A 1 108 ? -13.579 0.927 18.118 1.00 92.50 108 LEU A CA 1
ATOM 776 C C . LEU A 1 108 ? -12.569 1.047 19.261 1.00 92.50 108 LEU A C 1
ATOM 778 O O . LEU A 1 108 ? -12.843 0.597 20.367 1.00 92.50 108 LEU A O 1
ATOM 782 N N . LEU A 1 109 ? -11.417 1.675 19.015 1.00 93.56 109 LEU A N 1
ATOM 783 C CA . LEU A 1 109 ? -10.377 1.858 20.032 1.00 93.56 109 LEU A CA 1
ATOM 784 C C . LEU A 1 109 ? -10.807 2.784 21.179 1.00 93.56 109 LEU A C 1
ATOM 786 O O . LEU A 1 109 ? -10.236 2.706 22.261 1.00 93.56 109 LEU A O 1
ATOM 790 N N . ASN A 1 110 ? -11.790 3.658 20.950 1.00 93.88 110 ASN A N 1
ATOM 791 C CA . ASN A 1 110 ? -12.350 4.536 21.980 1.00 93.88 110 ASN A CA 1
ATOM 792 C C . ASN A 1 110 ? -13.624 3.966 22.635 1.00 93.88 110 ASN A C 1
ATOM 794 O O . ASN A 1 110 ? -14.185 4.618 23.516 1.00 93.88 110 ASN A O 1
ATOM 798 N N . ALA A 1 111 ? -14.114 2.801 22.197 1.00 92.25 111 ALA A N 1
ATOM 799 C CA . ALA A 1 111 ? -15.305 2.173 22.758 1.00 92.25 111 ALA A CA 1
ATOM 800 C C . ALA A 1 111 ? -14.991 1.447 24.076 1.00 92.25 111 ALA A C 1
ATOM 802 O O . ALA A 1 111 ? -13.929 0.843 24.229 1.00 92.25 111 ALA A O 1
ATOM 803 N N . ASP A 1 112 ? -15.946 1.479 25.005 1.00 88.19 112 ASP A N 1
ATOM 804 C CA . ASP A 1 112 ? -15.919 0.704 26.245 1.00 88.19 112 ASP A CA 1
ATOM 805 C C . ASP A 1 112 ? -17.229 -0.103 26.353 1.00 88.19 112 ASP A C 1
ATOM 807 O O . ASP A 1 112 ? -18.303 0.504 26.463 1.00 88.19 112 ASP A O 1
ATOM 811 N N . PRO A 1 113 ? -17.180 -1.446 26.254 1.00 93.69 113 PRO A N 1
ATOM 812 C CA . PRO A 1 113 ? -15.976 -2.277 26.145 1.00 93.69 113 PRO A CA 1
ATOM 813 C C . PRO A 1 113 ? -15.315 -2.232 24.755 1.00 93.69 113 PRO A C 1
ATOM 815 O O . PRO A 1 113 ? -15.972 -2.000 23.739 1.00 93.69 113 PRO A O 1
ATOM 818 N N . PHE A 1 114 ? -14.009 -2.519 24.709 1.00 93.31 114 PHE A N 1
ATOM 819 C CA . PHE A 1 114 ? -13.262 -2.663 23.457 1.00 93.31 114 PHE A CA 1
ATOM 820 C C . PHE A 1 114 ? -13.685 -3.924 22.691 1.00 93.31 114 PHE A C 1
ATOM 822 O O . PHE A 1 114 ? -13.563 -5.045 23.190 1.00 93.31 114 PHE A O 1
ATOM 829 N N . ASP A 1 115 ? -14.109 -3.746 21.439 1.00 94.75 115 ASP A N 1
ATOM 830 C CA . ASP A 1 115 ? -14.454 -4.843 20.534 1.00 94.75 115 ASP A CA 1
ATOM 831 C C . ASP A 1 115 ? -13.231 -5.296 19.713 1.00 94.75 115 ASP A C 1
ATOM 833 O O . ASP A 1 115 ? -12.975 -4.849 18.588 1.00 94.75 115 ASP A O 1
ATOM 837 N N . ALA A 1 116 ? -12.455 -6.207 20.304 1.00 94.31 116 ALA A N 1
ATOM 838 C CA . ALA A 1 116 ? -11.268 -6.792 19.683 1.00 94.31 116 ALA A CA 1
ATOM 839 C C . ALA A 1 116 ? -11.568 -7.556 18.380 1.00 94.31 116 ALA A C 1
ATOM 841 O O . ALA A 1 116 ? -10.741 -7.548 17.465 1.00 94.31 116 ALA A O 1
ATOM 842 N N . ALA A 1 117 ? -12.733 -8.204 18.280 1.00 95.31 117 ALA A N 1
ATOM 843 C CA . ALA A 1 117 ? -13.101 -8.996 17.108 1.00 95.31 117 ALA A CA 1
ATOM 844 C C . ALA A 1 117 ? -13.313 -8.086 15.894 1.00 95.31 117 ALA A C 1
ATOM 846 O O . ALA A 1 117 ? -12.687 -8.283 14.849 1.00 95.31 117 ALA A O 1
ATOM 847 N N . ARG A 1 118 ? -14.101 -7.019 16.065 1.00 93.75 118 ARG A N 1
ATOM 848 C CA . ARG A 1 118 ? -14.320 -6.007 15.024 1.00 93.75 118 ARG A CA 1
ATOM 849 C C . ARG A 1 118 ? -13.036 -5.301 14.616 1.00 93.75 118 ARG A C 1
ATOM 851 O O . ARG A 1 118 ? -12.809 -5.067 13.430 1.00 93.75 118 ARG A O 1
ATOM 858 N N . PHE A 1 119 ? -12.162 -4.990 15.571 1.00 96.06 119 PHE A N 1
ATOM 859 C CA . PHE A 1 119 ? -10.874 -4.381 15.246 1.00 96.06 119 PHE A CA 1
ATOM 860 C C . PHE A 1 119 ? -9.993 -5.325 14.406 1.00 96.06 119 PHE A C 1
ATOM 862 O O . PHE A 1 119 ? -9.367 -4.893 13.435 1.00 96.06 119 PHE A O 1
ATOM 869 N N . GLY A 1 120 ? -9.999 -6.628 14.710 1.00 95.62 120 GLY A N 1
ATOM 870 C CA . GLY A 1 120 ? -9.316 -7.651 13.912 1.00 95.62 120 GLY A CA 1
ATOM 871 C C . GLY A 1 120 ? -9.836 -7.762 12.470 1.00 95.62 120 GLY A C 1
ATOM 872 O O . GLY A 1 120 ? -9.039 -7.899 11.534 1.00 95.62 120 GLY A O 1
ATOM 873 N N . GLU A 1 121 ? -11.151 -7.634 12.262 1.00 97.31 121 GLU A N 1
ATOM 874 C CA . GLU A 1 121 ? -11.763 -7.587 10.922 1.00 97.31 121 GLU A CA 1
ATOM 875 C C . GLU A 1 121 ? -11.229 -6.402 10.100 1.00 97.31 121 GLU A C 1
ATOM 877 O O . GLU A 1 121 ? -10.871 -6.568 8.928 1.00 97.31 121 GLU A O 1
ATOM 882 N N . ILE A 1 122 ? -11.102 -5.220 10.718 1.00 96.56 122 ILE A N 1
ATOM 883 C CA . ILE A 1 122 ? -10.558 -4.021 10.061 1.00 96.56 122 ILE A CA 1
ATOM 884 C C . ILE A 1 122 ? -9.116 -4.248 9.608 1.00 96.56 122 ILE A C 1
ATOM 886 O O . ILE A 1 122 ? -8.784 -3.949 8.457 1.00 96.56 122 ILE A O 1
ATOM 890 N N . LEU A 1 123 ? -8.262 -4.796 10.479 1.00 95.69 123 LEU A N 1
ATOM 891 C CA . LEU A 1 123 ? -6.863 -5.078 10.141 1.00 95.69 123 LEU A CA 1
ATOM 892 C C . LEU A 1 123 ? -6.755 -6.064 8.972 1.00 95.69 123 LEU A C 1
ATOM 894 O O . LEU A 1 123 ? -5.974 -5.847 8.042 1.00 95.69 123 LEU A O 1
ATOM 898 N N . THR A 1 124 ? -7.586 -7.107 8.982 1.00 97.44 124 THR A N 1
ATOM 899 C CA . THR A 1 124 ? -7.632 -8.118 7.918 1.00 97.44 124 THR A CA 1
ATOM 900 C C . THR A 1 124 ? -8.057 -7.498 6.587 1.00 97.44 124 THR A C 1
ATOM 902 O O . THR A 1 124 ? -7.415 -7.714 5.555 1.00 97.44 124 THR A O 1
ATOM 905 N N . ARG A 1 125 ? -9.098 -6.657 6.600 1.00 96.19 125 ARG A N 1
ATOM 906 C CA . ARG A 1 125 ? -9.566 -5.950 5.402 1.00 96.19 125 ARG A CA 1
ATOM 907 C C . ARG A 1 125 ? -8.522 -4.969 4.874 1.00 96.19 125 ARG A C 1
ATOM 909 O O . ARG A 1 125 ? -8.261 -4.943 3.672 1.00 96.19 125 ARG A O 1
ATOM 916 N N . GLN A 1 126 ? -7.880 -4.204 5.756 1.00 93.25 126 GLN A N 1
ATOM 917 C CA . GLN A 1 126 ? -6.781 -3.312 5.391 1.00 93.25 126 GLN A CA 1
ATOM 918 C C . GLN A 1 126 ? -5.637 -4.082 4.714 1.00 93.25 126 GLN A C 1
ATOM 920 O O . GLN A 1 126 ? -5.127 -3.638 3.682 1.00 93.25 126 GLN A O 1
ATOM 925 N N . GLN A 1 127 ? -5.244 -5.235 5.263 1.00 92.12 127 GLN A N 1
ATOM 926 C CA . GLN A 1 127 ? -4.206 -6.082 4.677 1.00 92.12 127 GLN A CA 1
ATOM 927 C C . GLN A 1 127 ? -4.589 -6.561 3.271 1.00 92.12 127 GLN A C 1
ATOM 929 O O . GLN A 1 127 ? -3.755 -6.474 2.369 1.00 92.12 127 GLN A O 1
ATOM 934 N N . GLY A 1 128 ? -5.830 -7.015 3.069 1.00 94.25 128 GLY A N 1
ATOM 935 C CA . GLY A 1 128 ? -6.331 -7.435 1.755 1.00 94.25 128 GLY A CA 1
ATOM 936 C C . GLY A 1 128 ? -6.214 -6.325 0.709 1.00 94.25 128 GLY A C 1
ATOM 937 O O . GLY A 1 128 ? -5.575 -6.503 -0.324 1.00 94.25 128 GLY A O 1
ATOM 938 N N . LEU A 1 129 ? -6.701 -5.127 1.036 1.00 91.25 129 LEU A N 1
ATOM 939 C CA . LEU A 1 129 ? -6.642 -3.963 0.146 1.00 91.25 129 LEU A CA 1
ATOM 940 C C . LEU A 1 129 ? -5.207 -3.568 -0.242 1.00 91.25 129 LEU A C 1
ATOM 942 O O . LEU A 1 129 ? -4.926 -3.227 -1.396 1.00 91.25 129 LEU A O 1
ATOM 946 N N . ILE A 1 130 ? -4.280 -3.609 0.720 1.00 88.06 130 ILE A N 1
ATOM 947 C CA . ILE A 1 130 ? -2.861 -3.323 0.473 1.00 88.06 130 ILE A CA 1
ATOM 948 C C . ILE A 1 130 ? -2.237 -4.420 -0.389 1.00 88.06 130 ILE A C 1
ATOM 950 O O . ILE A 1 130 ? -1.478 -4.108 -1.313 1.00 88.06 130 ILE A O 1
ATOM 954 N N . LYS A 1 131 ? -2.546 -5.690 -0.109 1.00 90.31 131 LYS A N 1
ATOM 955 C CA . LYS A 1 131 ? -2.042 -6.831 -0.874 1.00 90.31 131 LYS A CA 1
ATOM 956 C C . LYS A 1 131 ? -2.485 -6.737 -2.331 1.00 90.31 131 LYS A C 1
ATOM 958 O O . LYS A 1 131 ? -1.623 -6.750 -3.204 1.00 90.31 131 LYS A O 1
ATOM 963 N N . ASP A 1 132 ? -3.773 -6.532 -2.580 1.00 90.06 132 ASP A N 1
ATOM 964 C CA . ASP A 1 132 ? -4.336 -6.445 -3.930 1.00 90.06 132 ASP A CA 1
ATOM 965 C C . ASP A 1 132 ? -3.677 -5.339 -4.754 1.00 90.06 132 ASP A C 1
ATOM 967 O O . ASP A 1 132 ? -3.348 -5.518 -5.930 1.00 90.06 132 ASP A O 1
ATOM 971 N N . ARG A 1 133 ? -3.427 -4.179 -4.132 1.00 88.00 133 ARG A N 1
ATOM 972 C CA . ARG A 1 133 ? -2.712 -3.094 -4.808 1.00 88.00 133 ARG A CA 1
ATOM 973 C C . ARG A 1 133 ? -1.243 -3.424 -5.047 1.00 88.00 133 ARG A C 1
ATOM 975 O O . ARG A 1 133 ? -0.696 -3.042 -6.081 1.00 88.00 133 ARG A O 1
ATOM 982 N N . SER A 1 134 ? -0.606 -4.099 -4.097 1.00 87.12 134 SER A N 1
ATOM 983 C CA . SER A 1 134 ? 0.795 -4.500 -4.209 1.00 87.12 134 SER A CA 1
ATOM 984 C C . SER A 1 134 ? 0.999 -5.544 -5.302 1.00 87.12 134 SER A C 1
ATOM 986 O O . SER A 1 134 ? 1.983 -5.462 -6.028 1.00 87.12 134 SER A O 1
ATOM 988 N N . ASP A 1 135 ? 0.067 -6.478 -5.474 1.00 90.44 135 ASP A N 1
ATOM 989 C CA . ASP A 1 135 ? 0.141 -7.502 -6.519 1.00 90.44 135 ASP A CA 1
ATOM 990 C C . ASP A 1 135 ? 0.038 -6.884 -7.918 1.00 90.44 135 ASP A C 1
ATOM 992 O O . ASP A 1 135 ? 0.846 -7.195 -8.793 1.00 90.44 135 ASP A O 1
ATOM 996 N N . GLU A 1 136 ? -0.861 -5.916 -8.105 1.00 89.44 136 GLU A N 1
ATOM 997 C CA . GLU A 1 136 ? -0.947 -5.150 -9.353 1.00 89.44 136 GLU A CA 1
ATOM 998 C C . GLU A 1 136 ? 0.349 -4.370 -9.633 1.00 89.44 136 GLU A C 1
ATOM 1000 O O . GLU A 1 136 ? 0.886 -4.404 -10.740 1.00 89.44 136 GLU A O 1
ATOM 1005 N N . ALA A 1 137 ? 0.894 -3.697 -8.615 1.00 8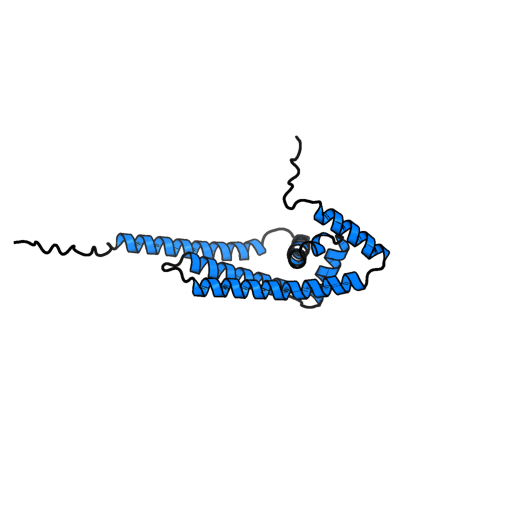8.19 137 ALA A N 1
ATOM 1006 C CA . ALA A 1 137 ? 2.129 -2.931 -8.747 1.00 88.19 137 ALA A CA 1
ATOM 1007 C C . ALA A 1 137 ? 3.348 -3.818 -9.059 1.00 88.19 137 ALA A C 1
ATOM 1009 O O . ALA A 1 137 ? 4.194 -3.432 -9.867 1.00 88.19 137 ALA A O 1
ATOM 1010 N N . ARG A 1 138 ? 3.421 -5.022 -8.475 1.00 90.12 138 ARG A N 1
ATOM 1011 C CA . ARG A 1 138 ? 4.454 -6.024 -8.785 1.00 90.12 138 ARG A CA 1
ATOM 1012 C C . ARG A 1 138 ? 4.351 -6.521 -10.222 1.00 90.12 138 ARG A C 1
ATOM 1014 O O . ARG A 1 138 ? 5.379 -6.615 -10.884 1.00 90.12 138 ARG A O 1
ATOM 1021 N N . ALA A 1 139 ? 3.141 -6.798 -10.708 1.00 91.69 139 ALA A N 1
ATOM 1022 C CA . ALA A 1 139 ? 2.929 -7.236 -12.085 1.00 91.69 139 ALA A CA 1
ATOM 1023 C C . ALA A 1 139 ? 3.387 -6.170 -13.095 1.00 91.69 139 ALA A C 1
ATOM 1025 O O . ALA A 1 139 ? 4.111 -6.484 -14.039 1.00 91.69 139 ALA A O 1
ATOM 1026 N N . VAL A 1 140 ? 3.043 -4.898 -12.856 1.00 92.19 140 VAL A N 1
ATOM 1027 C CA . VAL A 1 140 ? 3.495 -3.783 -13.705 1.00 92.19 140 VAL A CA 1
ATOM 1028 C C . VAL A 1 140 ? 5.011 -3.595 -13.631 1.00 92.19 140 VAL A C 1
ATOM 1030 O O . VAL A 1 140 ? 5.643 -3.406 -14.668 1.00 92.19 140 VAL A O 1
ATOM 1033 N N . LEU A 1 141 ? 5.614 -3.676 -12.438 1.00 90.88 141 LEU A N 1
ATOM 1034 C CA . LEU A 1 141 ? 7.071 -3.589 -12.305 1.00 90.88 141 LEU A CA 1
ATOM 1035 C C . LEU A 1 141 ? 7.770 -4.706 -13.090 1.00 90.88 141 LEU A C 1
ATOM 1037 O O . LEU A 1 141 ? 8.745 -4.437 -13.787 1.00 90.88 141 LEU A O 1
ATOM 1041 N N . LEU A 1 142 ? 7.288 -5.945 -12.969 1.00 93.75 142 LEU A N 1
ATOM 1042 C CA . LEU A 1 142 ? 7.868 -7.084 -13.671 1.00 93.75 142 LEU A CA 1
ATOM 1043 C C . LEU A 1 142 ? 7.806 -6.873 -15.186 1.00 93.75 142 LEU A C 1
ATOM 1045 O O . LEU A 1 142 ? 8.831 -6.997 -15.848 1.00 93.75 142 LEU A O 1
ATOM 1049 N N . ALA A 1 143 ? 6.645 -6.474 -15.712 1.00 93.44 143 ALA A N 1
ATOM 1050 C CA . ALA A 1 143 ? 6.484 -6.169 -17.131 1.00 93.44 143 ALA A CA 1
ATOM 1051 C C . ALA A 1 143 ? 7.448 -5.065 -17.606 1.00 93.44 143 ALA A C 1
ATOM 1053 O O . ALA A 1 143 ? 8.064 -5.206 -18.660 1.00 93.44 143 ALA A O 1
ATOM 1054 N N . HIS A 1 144 ? 7.630 -4.006 -16.806 1.00 92.31 144 HIS A N 1
ATOM 1055 C CA . HIS A 1 144 ? 8.573 -2.919 -17.101 1.00 92.31 144 HIS A CA 1
ATOM 1056 C C . HIS A 1 144 ? 10.021 -3.419 -17.180 1.00 92.31 144 HIS A C 1
ATOM 1058 O O . HIS A 1 144 ? 10.708 -3.189 -18.169 1.00 92.31 144 HIS A O 1
ATOM 1064 N N . ILE A 1 145 ? 10.477 -4.171 -16.171 1.00 92.69 145 ILE A N 1
ATOM 1065 C CA . ILE A 1 145 ? 11.845 -4.718 -16.131 1.00 92.69 145 ILE A CA 1
ATOM 1066 C C . ILE A 1 145 ? 12.080 -5.726 -17.267 1.00 92.69 145 ILE A C 1
ATOM 1068 O O . ILE A 1 145 ? 13.179 -5.789 -17.820 1.00 92.69 145 ILE A O 1
ATOM 1072 N N . SER A 1 146 ? 11.069 -6.517 -17.629 1.00 95.31 146 SER A N 1
ATOM 1073 C CA . SER A 1 146 ? 11.154 -7.461 -18.747 1.00 95.31 146 SER A CA 1
ATOM 1074 C C . SER A 1 146 ? 11.312 -6.767 -20.101 1.00 95.31 146 SER A C 1
ATOM 1076 O O . SER A 1 146 ? 11.956 -7.333 -20.981 1.00 95.31 146 SER A O 1
ATOM 1078 N N . ALA A 1 147 ? 10.767 -5.558 -20.263 1.00 94.81 147 ALA A N 1
ATOM 1079 C CA . ALA A 1 147 ? 10.878 -4.771 -21.492 1.00 94.81 147 ALA A CA 1
ATOM 1080 C C . ALA A 1 147 ? 12.207 -4.002 -21.617 1.00 94.81 147 ALA A C 1
ATOM 1082 O O . ALA A 1 147 ? 12.574 -3.599 -22.718 1.00 94.81 147 ALA A O 1
ATOM 1083 N N . MET A 1 148 ? 12.937 -3.819 -20.514 1.00 93.88 148 MET A N 1
ATOM 1084 C CA . MET A 1 148 ? 14.238 -3.149 -20.512 1.00 93.88 148 MET A CA 1
ATOM 1085 C C . MET A 1 148 ? 15.287 -3.911 -21.330 1.00 93.88 148 MET A C 1
ATOM 1087 O O . MET A 1 148 ? 15.358 -5.144 -21.332 1.00 93.88 148 MET A O 1
ATOM 1091 N N . SER A 1 149 ? 16.194 -3.164 -21.942 1.00 96.06 149 SER A N 1
ATOM 1092 C CA . SER A 1 149 ? 17.460 -3.663 -22.465 1.00 96.06 149 SER A CA 1
ATOM 1093 C C . SER A 1 149 ? 18.375 -4.182 -21.345 1.00 96.06 149 SER A C 1
ATOM 1095 O O . SER A 1 149 ? 18.170 -3.955 -20.147 1.00 96.06 149 SER A O 1
ATOM 1097 N N . LEU A 1 150 ? 19.438 -4.895 -21.727 1.00 96.12 150 LEU A N 1
ATOM 1098 C CA . LEU A 1 150 ? 20.455 -5.349 -20.774 1.00 96.12 150 LEU A CA 1
ATOM 1099 C C . LEU A 1 150 ? 21.126 -4.176 -20.039 1.00 96.12 150 LEU A C 1
ATOM 1101 O O . LEU A 1 150 ? 21.420 -4.293 -18.850 1.00 96.12 150 LEU A O 1
ATOM 1105 N N . GLU A 1 151 ? 21.373 -3.068 -20.735 1.00 95.62 151 GLU A N 1
ATOM 1106 C CA . GLU A 1 151 ? 22.030 -1.890 -20.170 1.00 95.62 151 GLU A CA 1
ATOM 1107 C C . GLU A 1 151 ? 21.146 -1.206 -19.120 1.00 95.62 151 GLU A C 1
ATOM 1109 O O . GLU A 1 151 ? 21.591 -0.963 -17.997 1.00 95.62 151 GLU A O 1
ATOM 1114 N N . GLU A 1 152 ? 19.861 -1.0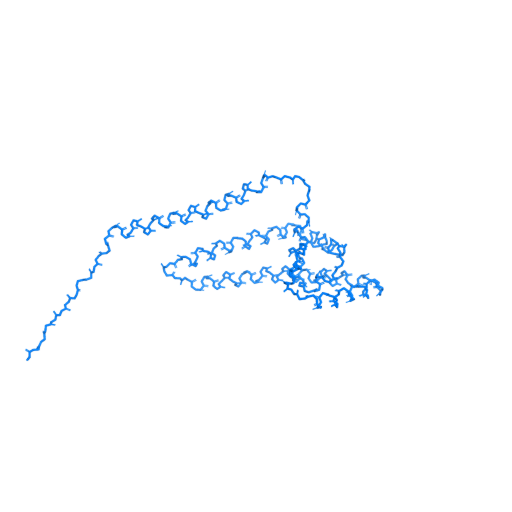18 -19.425 1.00 93.62 152 GLU A N 1
ATOM 1115 C CA . GLU A 1 152 ? 18.878 -0.462 -18.489 1.00 93.62 152 GLU A CA 1
ATOM 1116 C C . GLU A 1 152 ? 18.712 -1.343 -17.246 1.00 93.62 152 GLU A C 1
ATOM 1118 O O . GLU A 1 152 ? 18.722 -0.840 -16.119 1.00 93.62 152 GLU A O 1
ATOM 1123 N N . ARG A 1 153 ? 18.652 -2.673 -17.412 1.00 95.69 153 ARG A N 1
ATOM 1124 C CA . ARG A 1 153 ? 18.601 -3.594 -16.265 1.00 95.69 153 ARG A CA 1
ATOM 1125 C C . ARG A 1 153 ? 19.854 -3.520 -15.394 1.00 95.69 153 ARG A C 1
ATOM 1127 O O . ARG A 1 153 ? 19.739 -3.613 -14.172 1.00 95.69 153 ARG A O 1
ATOM 1134 N N . ARG A 1 154 ? 21.041 -3.336 -15.982 1.00 95.88 154 ARG A N 1
ATOM 1135 C CA . ARG A 1 154 ? 22.290 -3.139 -15.222 1.00 95.88 154 ARG A CA 1
ATOM 1136 C C . ARG A 1 154 ? 22.263 -1.826 -14.442 1.00 95.88 154 ARG A C 1
ATOM 1138 O O . ARG A 1 154 ? 22.574 -1.826 -13.253 1.00 95.88 154 ARG A O 1
ATOM 1145 N N . ALA A 1 155 ? 21.816 -0.736 -15.066 1.00 92.50 155 ALA A N 1
ATOM 1146 C CA . ALA A 1 155 ? 21.654 0.550 -14.390 1.00 92.50 155 ALA A CA 1
ATOM 1147 C C . ALA A 1 155 ? 20.651 0.466 -13.223 1.00 92.50 155 ALA A C 1
ATOM 1149 O O . ALA A 1 155 ? 20.910 0.996 -12.134 1.00 92.50 155 ALA A O 1
ATOM 1150 N N . TYR A 1 156 ? 19.539 -0.249 -13.422 1.00 91.81 156 TYR A N 1
ATOM 1151 C CA . TYR A 1 156 ? 18.557 -0.539 -12.380 1.00 91.81 156 TYR A CA 1
ATOM 1152 C C . TYR A 1 156 ? 19.151 -1.368 -11.232 1.00 91.81 156 TYR A C 1
ATOM 1154 O O . TYR A 1 156 ? 18.955 -1.015 -10.068 1.00 91.81 156 TYR A O 1
ATOM 1162 N N . ALA A 1 157 ? 19.929 -2.413 -11.533 1.00 93.81 157 ALA A N 1
ATOM 1163 C CA . ALA A 1 157 ? 20.601 -3.237 -10.527 1.00 93.81 157 ALA A CA 1
ATOM 1164 C C . ALA A 1 157 ? 21.564 -2.411 -9.657 1.00 93.81 157 ALA A C 1
ATOM 1166 O O . ALA A 1 157 ? 21.475 -2.460 -8.431 1.00 93.81 157 ALA A O 1
ATOM 1167 N N . SER A 1 158 ? 22.386 -1.544 -10.257 1.00 91.25 158 SER A N 1
ATOM 1168 C CA . SER A 1 158 ? 23.228 -0.615 -9.488 1.00 91.25 158 SER A CA 1
ATOM 1169 C C . SER A 1 158 ? 22.399 0.365 -8.643 1.00 91.25 158 SER A C 1
ATOM 1171 O O . SER A 1 158 ? 22.803 0.770 -7.552 1.00 91.25 158 SER A O 1
ATOM 1173 N N . GLY A 1 159 ? 21.220 0.773 -9.126 1.00 87.31 159 GLY A N 1
ATOM 1174 C CA . GLY A 1 159 ? 20.252 1.546 -8.342 1.00 87.31 159 GLY A CA 1
ATOM 1175 C C . GLY A 1 159 ? 19.725 0.787 -7.123 1.00 87.31 159 GLY A C 1
ATOM 1176 O O . GLY A 1 159 ? 19.583 1.377 -6.048 1.00 87.31 159 GLY A O 1
ATOM 1177 N N . LEU A 1 160 ? 19.484 -0.515 -7.275 1.00 89.38 160 LEU A N 1
ATOM 1178 C CA . LEU A 1 160 ? 19.018 -1.403 -6.214 1.00 89.38 160 LEU A CA 1
ATOM 1179 C C . LEU A 1 160 ? 20.080 -1.595 -5.132 1.00 89.38 160 LEU A C 1
ATOM 1181 O O . LEU A 1 160 ? 19.773 -1.411 -3.955 1.00 89.38 160 LEU A O 1
ATOM 1185 N N . GLU A 1 161 ? 21.330 -1.840 -5.519 1.00 87.69 161 GLU A N 1
ATOM 1186 C CA . GLU A 1 161 ? 22.468 -1.926 -4.595 1.00 87.69 161 GLU A CA 1
ATOM 1187 C C . GLU A 1 161 ? 22.609 -0.644 -3.760 1.00 87.69 161 GLU A C 1
ATOM 1189 O O . GLU A 1 161 ? 22.665 -0.688 -2.528 1.00 87.69 161 GLU A O 1
ATOM 1194 N N . ARG A 1 162 ? 22.542 0.535 -4.399 1.00 84.88 162 ARG A N 1
ATOM 1195 C CA . ARG A 1 162 ? 22.560 1.826 -3.681 1.00 84.88 162 ARG A CA 1
ATOM 1196 C C . ARG A 1 162 ? 21.383 1.982 -2.716 1.00 84.88 162 ARG A C 1
ATOM 1198 O O . ARG A 1 162 ? 21.534 2.567 -1.640 1.00 84.88 162 ARG A O 1
ATOM 1205 N N . ALA A 1 163 ? 20.203 1.488 -3.090 1.00 80.94 163 ALA A N 1
ATOM 1206 C CA . ALA A 1 163 ? 19.007 1.548 -2.253 1.00 80.94 163 ALA A CA 1
ATOM 1207 C C . ALA A 1 163 ? 19.069 0.604 -1.038 1.00 80.94 163 ALA A C 1
ATOM 1209 O O . ALA A 1 163 ? 18.370 0.865 -0.055 1.00 80.94 163 ALA A O 1
ATOM 1210 N N . MET A 1 164 ? 19.892 -0.451 -1.093 1.00 81.69 164 MET A N 1
ATOM 1211 C CA . MET A 1 164 ? 20.174 -1.348 0.035 1.00 81.69 164 MET A CA 1
ATOM 1212 C C . MET A 1 164 ? 21.141 -0.715 1.040 1.00 81.69 164 MET A C 1
ATOM 1214 O O . MET A 1 164 ? 20.934 -0.840 2.244 1.00 81.69 164 MET A O 1
ATOM 1218 N N . VAL A 1 165 ? 22.158 0.009 0.559 1.00 79.56 165 VAL A N 1
ATOM 1219 C CA . VAL A 1 165 ? 23.166 0.663 1.417 1.00 79.56 165 VAL A CA 1
ATO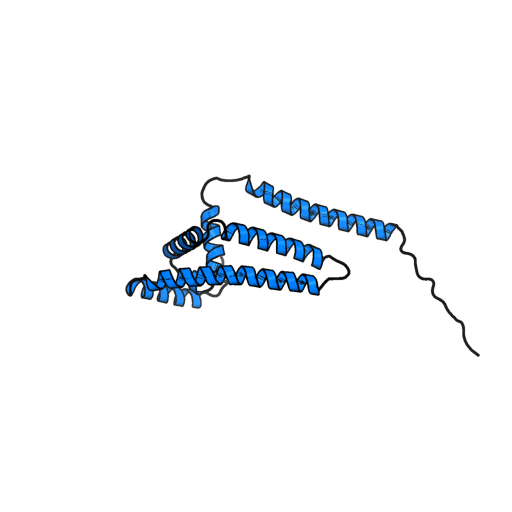M 1220 C C . VAL A 1 165 ? 22.595 1.877 2.162 1.00 79.56 165 VAL A C 1
ATOM 1222 O O . VAL A 1 165 ? 22.983 2.167 3.295 1.00 79.56 165 VAL A O 1
ATOM 1225 N N . ARG A 1 166 ? 21.637 2.600 1.569 1.00 67.00 166 ARG A N 1
ATOM 1226 C CA . ARG A 1 166 ? 20.963 3.715 2.251 1.00 67.00 166 ARG A CA 1
ATOM 1227 C C . ARG A 1 166 ? 20.060 3.204 3.380 1.00 67.00 166 ARG A C 1
ATOM 1229 O O . ARG A 1 166 ? 18.946 2.745 3.132 1.00 67.00 166 ARG A O 1
ATOM 1236 N N . ARG A 1 167 ? 20.505 3.378 4.632 1.00 54.69 167 ARG A N 1
ATOM 1237 C CA . ARG A 1 167 ? 19.686 3.143 5.833 1.00 54.69 167 ARG A CA 1
ATOM 1238 C C . ARG A 1 167 ? 18.382 3.961 5.742 1.00 54.69 167 ARG A C 1
ATOM 1240 O O . ARG A 1 167 ? 18.450 5.180 5.547 1.00 54.69 167 ARG A O 1
ATOM 1247 N N . PRO A 1 168 ? 17.196 3.342 5.892 1.00 50.84 168 PRO A N 1
ATOM 1248 C CA . PRO A 1 168 ? 15.950 4.090 5.971 1.00 50.84 168 PRO A CA 1
ATOM 1249 C C . PRO A 1 168 ? 15.982 4.941 7.248 1.00 50.84 168 PRO A C 1
ATOM 1251 O O . PRO A 1 168 ? 15.977 4.397 8.347 1.00 50.84 168 PRO A O 1
ATOM 1254 N N . GLY A 1 169 ? 16.083 6.268 7.106 1.00 54.78 169 GLY A N 1
ATOM 1255 C CA . GLY A 1 169 ? 16.039 7.214 8.232 1.00 54.78 169 GLY A CA 1
ATOM 1256 C C . GLY A 1 169 ? 17.285 8.074 8.472 1.00 54.78 169 GLY A C 1
ATOM 1257 O O . GLY A 1 169 ? 17.295 8.836 9.432 1.00 54.78 169 GLY A O 1
ATOM 1258 N N . GLY A 1 170 ? 18.316 8.016 7.621 1.00 43.28 170 GLY A N 1
ATOM 1259 C CA . GLY A 1 170 ? 19.444 8.953 7.702 1.00 43.28 170 GLY A CA 1
ATOM 1260 C C . GLY A 1 170 ? 19.032 10.370 7.295 1.00 43.28 170 GLY A C 1
ATOM 1261 O O . GLY A 1 170 ? 19.132 10.728 6.123 1.00 43.28 170 GLY A O 1
ATOM 1262 N N . ARG A 1 171 ? 18.537 11.171 8.243 1.00 48.94 171 ARG A N 1
ATOM 1263 C CA . ARG A 1 171 ? 18.457 12.624 8.085 1.00 48.94 171 ARG A CA 1
ATOM 1264 C C . ARG A 1 171 ? 19.890 13.150 8.081 1.00 48.94 171 ARG A C 1
ATOM 1266 O O . ARG A 1 171 ? 20.589 13.008 9.077 1.00 48.94 171 ARG A O 1
ATOM 1273 N N . GLN A 1 172 ? 20.328 13.692 6.948 1.00 50.59 172 GLN A N 1
ATOM 1274 C CA . GLN A 1 172 ? 21.548 14.490 6.882 1.00 50.59 172 GLN A CA 1
ATOM 1275 C C . GLN A 1 172 ? 21.368 15.643 7.888 1.00 50.59 172 GLN A C 1
ATOM 1277 O O . GLN A 1 172 ? 20.347 16.329 7.792 1.00 50.59 172 GLN A O 1
ATOM 1282 N N . PRO A 1 173 ? 22.246 15.826 8.889 1.00 44.66 173 PRO A N 1
ATOM 1283 C CA . PRO A 1 173 ? 22.217 17.046 9.674 1.00 44.66 173 PRO A CA 1
ATOM 1284 C C . PRO A 1 173 ? 22.666 18.166 8.737 1.00 44.66 173 PRO A C 1
ATOM 1286 O O . PRO A 1 173 ? 23.760 18.104 8.172 1.00 44.66 173 PRO A O 1
ATOM 1289 N N . ASP A 1 174 ? 21.783 19.133 8.511 1.00 56.59 174 ASP A N 1
ATOM 1290 C CA . ASP A 1 174 ? 22.130 20.365 7.820 1.00 56.59 174 ASP A CA 1
ATOM 1291 C C . ASP A 1 174 ? 23.198 21.059 8.678 1.00 56.59 174 ASP A C 1
ATOM 1293 O O . ASP A 1 174 ? 22.939 21.462 9.813 1.00 56.59 174 ASP A O 1
ATOM 1297 N N . GLY A 1 175 ? 24.433 21.071 8.176 1.00 56.12 175 GLY A N 1
ATOM 1298 C CA . GLY A 1 175 ? 25.545 21.783 8.793 1.00 56.12 175 GLY A CA 1
ATOM 1299 C C . GLY A 1 175 ? 25.309 23.285 8.679 1.00 56.12 175 GLY A C 1
ATOM 1300 O O . GLY A 1 175 ? 25.005 23.773 7.590 1.00 56.12 175 GLY A O 1
ATOM 1301 N N . ASN A 1 176 ? 25.416 23.968 9.816 1.00 48.94 176 ASN A N 1
ATOM 1302 C CA . ASN A 1 176 ? 25.471 25.422 9.933 1.00 48.94 176 ASN A CA 1
ATOM 1303 C C . ASN A 1 176 ? 26.858 25.945 9.556 1.00 48.94 176 ASN A C 1
ATOM 1305 O O . ASN A 1 176 ? 27.841 25.315 10.008 1.00 48.94 176 ASN A O 1
#

Secondary structure (DSSP, 8-state):
-----------PPPHHHHHHHHHHHHHHHHHHHHHHHHHHHHTTSS-SSSHHHHHHHHHHHHTTHHHHHHS-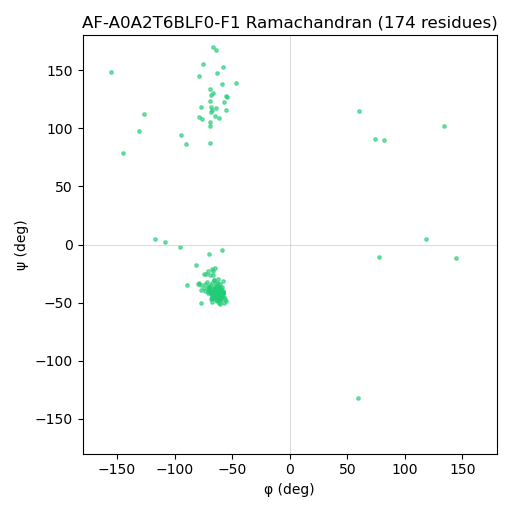HHHHHHHHHHHHHHSTTHHHHHHHHHHHHHHHHHHHHT-SS--HHHHHHHHHHHHHHHHHHHHHHHHHHHHHHHHS-HHHHHHHHHHHHHHHHS-TT-------

pLDDT: mean 75.89, std 18.71, range [35.25, 97.44]

Mean predicted aligned error: 15.1 Å

Radius of gyration: 25.76 Å; Cα contacts (8 Å, |Δi|>4): 68; chains: 1; bounding box: 51×43×90 Å

Nearest PDB structures (foldseek):
  2y3d-assembly1_A  TM=5.947E-01  e=8.585E-01  Cupriavidus metallidurans CH34
  4clv-assembly1_B  TM=5.052E-01  e=5.538E-01  Cupriavidus metallidurans

Foldseek 3Di:
DDDDPDDDDDDDDDVVVVVVVVVVVVVVVVVLVCVVVVVVVVVPDDDPDDPVQVVQLVVLLVLQPLLSQLDDPVVSSVLSVVLCVVPPCLVVVLVVLLVVLVSVLVVQVPDVVRDPVVNVVSVVVNVVSSNVSSVSSVVSSVVSLVPDDPVNVVSSVVSSVVSVPDDPPPDDPPDD

Organism: NCBI:txid1510457

Solvent-accessible surface area (backbone atoms only — not comparable to full-atom values): 10405 Å² total; per-residue (Å²): 134,86,80,85,85,78,81,79,82,82,80,74,83,56,72,64,61,57,49,51,53,49,51,52,52,50,51,51,52,50,49,53,51,47,52,53,50,47,55,61,54,57,73,76,66,80,77,86,88,65,64,75,64,62,52,49,41,55,62,59,30,58,52,44,44,70,66,46,62,16,47,55,80,63,56,43,50,52,51,45,49,50,56,42,68,77,41,70,61,48,71,60,50,51,56,53,51,55,51,50,49,52,52,54,46,53,54,41,75,72,38,88,77,66,51,63,66,62,48,51,52,47,53,53,52,52,50,49,58,52,47,58,53,19,54,55,46,44,53,52,50,52,54,53,60,69,70,46,53,74,66,56,49,50,56,39,49,57,30,36,54,53,50,67,70,53,63,94,81,75,74,80,76,82,81,128

Sequence (176 aa):
MSDLNKTDPSSRPSGRGLRIALAISLALNLLIVGAIAGAALSGRGGGERSKGERISSSAEMSAVGLYGRALSREDRREIGRALTRSAPGKGRALRRELRALAGEAVALLNADPFDAARFGEILTRQQGLIKDRSDEARAVLLAHISAMSLEERRAYASGLERAMVRRPGGRQPDGN

InterPro domains:
  IPR025961 Heavy-metal resistance protein [PF13801] (24-155)